Protein AF-A0A395XIR5-F1 (afdb_monomer_lite)

Secondary structure (DSSP, 8-state):
---SSS--SS----HHHHHHHHHHHH-SSEEE-SSTTTT-EEEEETTEEEEEEEEEEETTEEEEEEEEEEEEEE-PPPPTT---EEEEEEEEEE-TTT--EEEEEEEEEE-------

Sequence (117 aa):
MEIITGYTGKPHVTSEQDRDVNIGVVGEGSYVLQTGMQLAAEVSSNNEIKIRDGVLMHQGCTASIKKNTYDSLTIINGSQGMKRIDLIVARYEKNQDNRTEGLDLKVIQEHRRNQTR

Structure (mmCIF, N/CA/C/O backbone):
data_AF-A0A395XIR5-F1
#
_entry.id   AF-A0A395XIR5-F1
#
loop_
_atom_site.group_PDB
_atom_site.id
_atom_site.type_symbol
_atom_site.label_atom_id
_atom_site.label_alt_id
_atom_site.label_comp_id
_atom_site.label_asym_id
_atom_site.label_entity_id
_atom_site.label_seq_id
_atom_site.pdbx_PDB_ins_code
_atom_site.Cartn_x
_atom_site.Cartn_y
_atom_site.Cartn_z
_atom_site.occupancy
_atom_site.B_iso_or_equiv
_atom_site.auth_seq_id
_atom_site.auth_comp_id
_atom_site.auth_asym_id
_atom_site.auth_atom_id
_atom_site.pdbx_PDB_model_num
ATOM 1 N N . MET A 1 1 ? 8.283 -2.210 -29.530 1.00 84.94 1 MET A N 1
ATOM 2 C CA . MET A 1 1 ? 8.715 -2.979 -28.347 1.00 84.94 1 MET A CA 1
ATOM 3 C C . MET A 1 1 ? 9.942 -2.280 -27.800 1.00 84.94 1 MET A C 1
ATOM 5 O O . MET A 1 1 ? 10.864 -2.045 -28.569 1.00 84.94 1 MET A O 1
ATOM 9 N N . GLU A 1 2 ? 9.910 -1.889 -26.531 1.00 90.69 2 GLU A N 1
ATOM 10 C CA . GLU A 1 2 ? 11.007 -1.197 -25.847 1.00 90.69 2 GLU A CA 1
ATOM 11 C C . GLU A 1 2 ? 11.456 -2.046 -24.658 1.00 90.69 2 GLU A C 1
ATOM 1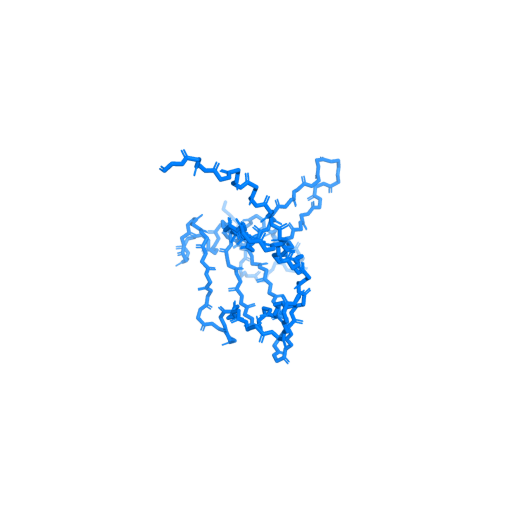3 O O . GLU A 1 2 ? 10.642 -2.751 -24.060 1.00 90.69 2 GLU A O 1
ATOM 18 N N . ILE A 1 3 ? 12.747 -2.008 -24.329 1.00 94.50 3 ILE A N 1
ATOM 19 C CA . ILE A 1 3 ? 13.262 -2.655 -23.123 1.00 94.50 3 ILE A CA 1
ATOM 20 C C . ILE A 1 3 ? 13.035 -1.718 -21.933 1.00 94.50 3 ILE A C 1
ATOM 22 O O . ILE A 1 3 ? 13.417 -0.555 -22.001 1.00 94.50 3 ILE A O 1
ATOM 26 N N . ILE A 1 4 ? 12.397 -2.217 -20.873 1.00 95.06 4 ILE A N 1
ATOM 27 C CA . ILE A 1 4 ? 11.998 -1.414 -19.697 1.00 95.06 4 ILE A CA 1
ATOM 28 C C . ILE A 1 4 ? 12.671 -1.868 -18.395 1.00 95.06 4 ILE A C 1
ATOM 30 O O . ILE A 1 4 ? 12.536 -1.235 -17.361 1.00 95.06 4 ILE A O 1
ATOM 34 N N . THR A 1 5 ? 13.419 -2.969 -18.428 1.00 93.88 5 THR A N 1
ATOM 35 C CA . THR A 1 5 ? 14.216 -3.477 -17.295 1.00 93.88 5 THR A CA 1
ATOM 36 C C . THR A 1 5 ? 15.682 -3.687 -17.685 1.00 93.88 5 THR A C 1
ATOM 38 O O . THR A 1 5 ? 16.420 -4.420 -17.033 1.00 93.88 5 THR A O 1
ATOM 41 N N . GLY A 1 6 ? 16.117 -3.032 -18.767 1.00 93.81 6 GLY A N 1
ATOM 42 C CA . GLY A 1 6 ? 17.491 -3.047 -19.265 1.00 93.81 6 GLY A CA 1
ATOM 43 C C . GLY A 1 6 ? 18.130 -1.662 -19.224 1.00 93.81 6 GLY A C 1
ATOM 44 O O . GLY A 1 6 ? 17.454 -0.646 -19.109 1.00 93.81 6 GLY A O 1
ATOM 45 N N . TYR A 1 7 ? 19.456 -1.597 -19.325 1.00 94.62 7 TYR A N 1
ATOM 46 C CA . TYR A 1 7 ? 20.165 -0.320 -19.359 1.00 94.62 7 TYR A CA 1
ATOM 47 C C . TYR A 1 7 ? 20.044 0.342 -20.739 1.00 94.62 7 TYR A C 1
ATOM 49 O O . TYR A 1 7 ? 20.473 -0.228 -21.739 1.00 94.62 7 TYR A O 1
ATOM 57 N N . THR A 1 8 ? 19.507 1.564 -20.794 1.00 95.69 8 THR A N 1
ATOM 58 C CA . THR A 1 8 ? 19.354 2.343 -22.043 1.00 95.69 8 THR A CA 1
ATOM 59 C C . THR A 1 8 ? 20.175 3.637 -22.056 1.00 95.69 8 THR A C 1
ATOM 61 O O . THR A 1 8 ? 20.011 4.472 -22.944 1.00 95.69 8 THR A O 1
ATOM 64 N N . GLY A 1 9 ? 21.040 3.847 -21.057 1.00 96.56 9 GLY A N 1
ATOM 65 C CA . GLY A 1 9 ? 21.811 5.087 -20.902 1.00 96.56 9 GLY A CA 1
ATOM 66 C C . GLY A 1 9 ? 21.004 6.295 -20.415 1.00 96.56 9 GLY A C 1
ATOM 67 O O . GLY A 1 9 ? 21.582 7.360 -20.210 1.00 96.56 9 GLY A O 1
ATOM 68 N N . LYS A 1 10 ? 19.689 6.150 -20.202 1.00 95.50 10 LYS A N 1
ATOM 69 C CA . LYS A 1 10 ? 18.799 7.214 -19.719 1.00 95.50 10 LYS A CA 1
ATOM 70 C C . LYS A 1 10 ? 17.653 6.666 -18.853 1.00 95.50 10 LYS A C 1
ATOM 72 O O . LYS A 1 10 ? 17.302 5.487 -18.975 1.00 95.50 10 LYS A O 1
ATOM 77 N N . PRO A 1 11 ? 17.026 7.504 -18.007 1.00 95.31 11 PRO A N 1
ATOM 78 C CA . PRO A 1 11 ? 15.737 7.176 -17.408 1.00 95.31 11 PRO A CA 1
ATOM 79 C C . PRO A 1 11 ? 14.705 6.929 -18.514 1.00 95.31 11 PRO A C 1
ATOM 81 O O . PRO A 1 11 ? 14.548 7.751 -19.416 1.00 95.31 11 PRO A O 1
ATOM 84 N N . HIS A 1 12 ? 14.060 5.768 -18.480 1.00 95.06 12 HIS A N 1
ATOM 85 C CA . HIS A 1 12 ? 13.122 5.336 -19.523 1.00 95.06 12 HIS A CA 1
ATOM 86 C C . HIS A 1 12 ? 11.962 4.489 -18.986 1.00 95.06 12 HIS A C 1
ATOM 88 O O . HIS A 1 12 ? 11.027 4.231 -19.732 1.00 95.06 12 HIS A O 1
ATOM 94 N N . VAL A 1 13 ? 12.016 4.071 -17.717 1.00 95.38 13 VAL A N 1
ATOM 95 C CA . VAL A 1 13 ? 10.943 3.312 -17.070 1.00 95.38 13 VAL A CA 1
ATOM 96 C C . VAL A 1 13 ? 9.921 4.293 -16.522 1.00 95.38 13 VAL A C 1
ATOM 98 O O . VAL A 1 13 ? 10.263 5.188 -15.748 1.00 95.38 13 VAL A O 1
ATOM 101 N N . THR A 1 14 ? 8.680 4.137 -16.955 1.00 94.62 14 THR A N 1
ATOM 102 C CA . THR A 1 14 ? 7.536 4.934 -16.506 1.00 94.62 14 THR A CA 1
ATOM 103 C C . THR A 1 14 ? 6.778 4.213 -15.396 1.00 94.62 14 THR A C 1
ATOM 105 O O . THR A 1 14 ? 6.843 2.988 -15.278 1.00 94.62 14 THR A O 1
ATOM 108 N N . SER A 1 15 ? 6.031 4.968 -14.588 1.00 93.06 15 SER A N 1
ATOM 109 C CA . SER A 1 15 ? 5.170 4.387 -13.554 1.00 93.06 15 SER A CA 1
ATOM 110 C C . SER A 1 15 ? 4.108 3.466 -14.157 1.00 93.06 15 SER A C 1
ATOM 112 O O . SER A 1 15 ? 3.767 2.459 -13.549 1.00 93.06 15 SER A O 1
ATOM 114 N N . GLU A 1 16 ? 3.597 3.777 -15.350 1.00 94.00 16 GLU A N 1
ATOM 115 C CA . GLU A 1 16 ? 2.656 2.923 -16.077 1.00 94.00 16 GLU A CA 1
ATOM 116 C C . GLU A 1 16 ? 3.280 1.567 -16.440 1.00 94.00 16 GLU A C 1
ATOM 118 O O . GLU A 1 16 ? 2.680 0.530 -16.174 1.00 94.00 16 GLU A O 1
ATOM 123 N N . GLN A 1 17 ? 4.515 1.558 -16.954 1.00 96.06 17 GLN A N 1
ATOM 124 C CA . GLN A 1 17 ? 5.229 0.317 -17.279 1.00 96.06 17 GLN A CA 1
ATOM 125 C C . GLN A 1 17 ? 5.508 -0.541 -16.037 1.00 96.06 17 GLN A C 1
ATOM 127 O O . GLN A 1 17 ? 5.384 -1.763 -16.102 1.00 96.06 17 GLN A O 1
ATOM 132 N N . ASP A 1 18 ? 5.868 0.076 -14.908 1.00 95.50 18 ASP A N 1
ATOM 133 C CA . ASP A 1 18 ? 6.060 -0.649 -13.646 1.00 95.50 18 ASP A CA 1
ATOM 134 C C . ASP A 1 18 ? 4.742 -1.269 -13.147 1.00 95.50 18 ASP A C 1
ATOM 136 O O . ASP A 1 18 ? 4.705 -2.439 -12.760 1.00 95.50 18 ASP A O 1
ATOM 140 N N . ARG A 1 19 ? 3.627 -0.530 -13.252 1.00 95.62 19 ARG A N 1
ATOM 141 C CA . ARG A 1 19 ? 2.289 -1.046 -12.919 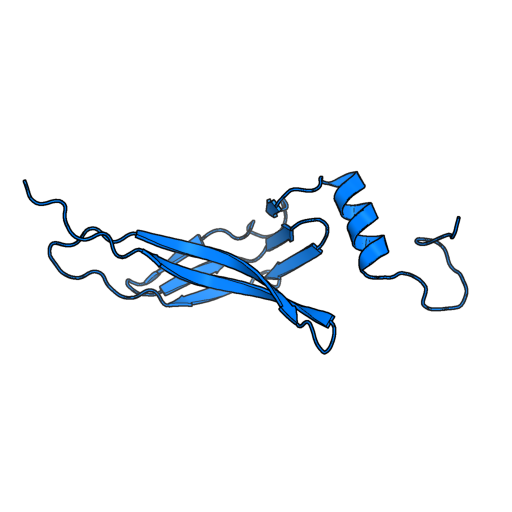1.00 95.62 19 ARG A CA 1
ATOM 142 C C . ARG A 1 19 ? 1.894 -2.229 -13.781 1.00 95.62 19 ARG A C 1
ATOM 144 O O . ARG A 1 19 ? 1.405 -3.208 -13.229 1.00 95.62 19 ARG A O 1
ATOM 151 N N . ASP A 1 20 ? 2.117 -2.163 -15.090 1.00 96.88 20 ASP A N 1
ATOM 152 C CA . ASP A 1 20 ? 1.789 -3.259 -16.007 1.00 96.88 20 ASP A CA 1
ATOM 153 C C . ASP A 1 20 ? 2.548 -4.541 -15.636 1.00 96.88 20 ASP A C 1
ATOM 155 O O . ASP A 1 20 ? 1.968 -5.630 -15.613 1.00 96.88 20 ASP A O 1
ATOM 159 N N . VAL A 1 21 ? 3.829 -4.416 -15.268 1.00 97.06 21 VAL A N 1
ATOM 160 C CA . VAL A 1 21 ? 4.627 -5.543 -14.763 1.00 97.06 21 VAL A CA 1
ATOM 161 C C . VAL A 1 21 ? 4.053 -6.063 -13.444 1.00 97.06 21 VAL A C 1
ATOM 163 O O . VAL A 1 21 ? 3.829 -7.267 -13.310 1.00 97.06 21 VAL A O 1
ATOM 166 N N . ASN A 1 22 ? 3.755 -5.182 -12.487 1.00 96.94 22 ASN A N 1
ATOM 167 C CA . ASN A 1 22 ? 3.180 -5.564 -11.196 1.00 96.94 22 ASN A CA 1
ATOM 168 C C . ASN A 1 22 ? 1.817 -6.260 -11.347 1.00 96.94 22 ASN A C 1
ATOM 170 O O . ASN A 1 22 ? 1.573 -7.266 -10.681 1.00 96.94 22 ASN A O 1
ATOM 174 N N . ILE A 1 23 ? 0.952 -5.779 -12.245 1.00 97.56 23 ILE A N 1
ATOM 175 C CA . ILE A 1 23 ? -0.337 -6.404 -12.580 1.00 97.56 23 ILE A CA 1
ATOM 176 C C . ILE A 1 23 ? -0.110 -7.784 -13.196 1.00 97.56 23 ILE A C 1
ATOM 178 O O . ILE A 1 23 ? -0.764 -8.742 -12.792 1.00 97.56 23 ILE A O 1
ATOM 182 N N . GLY A 1 24 ? 0.835 -7.910 -14.130 1.00 97.50 24 GLY A N 1
ATOM 183 C CA . GLY A 1 24 ? 1.163 -9.191 -14.756 1.00 97.50 24 GLY A CA 1
ATOM 184 C C . GLY A 1 24 ? 1.70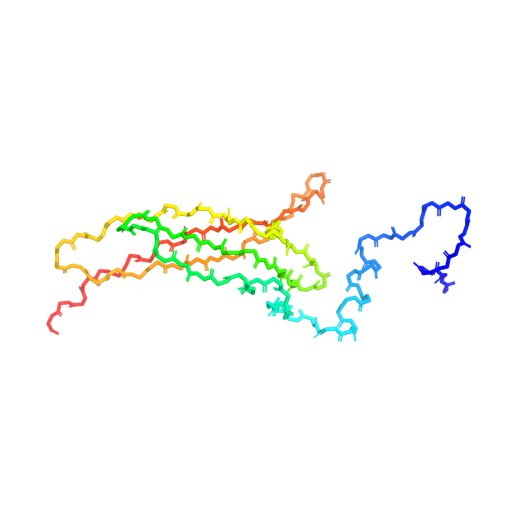6 -10.237 -13.776 1.00 97.50 24 GLY A C 1
ATOM 185 O O . GLY A 1 24 ? 1.519 -11.432 -13.996 1.00 97.50 24 GLY A O 1
ATOM 186 N N . VAL A 1 25 ? 2.357 -9.804 -12.691 1.00 96.62 25 VAL A N 1
ATOM 187 C CA . VAL A 1 25 ? 2.953 -10.687 -11.674 1.00 96.62 25 VAL A CA 1
ATOM 188 C C . VAL A 1 25 ? 1.987 -11.002 -10.527 1.00 96.62 25 VAL A C 1
ATOM 190 O O . VAL A 1 25 ? 1.904 -12.151 -10.099 1.00 96.62 25 VAL A O 1
ATOM 193 N N . VAL A 1 26 ? 1.284 -9.996 -9.999 1.00 96.06 26 VAL A N 1
ATOM 194 C CA . VAL A 1 26 ? 0.469 -10.099 -8.770 1.00 96.06 26 VAL A CA 1
ATOM 195 C C . VAL A 1 26 ? -1.032 -10.176 -9.068 1.00 96.06 26 VAL A C 1
ATOM 197 O O . VAL A 1 26 ? -1.776 -10.804 -8.316 1.00 96.06 26 VAL A O 1
ATOM 200 N N . GLY A 1 27 ? -1.480 -9.567 -10.165 1.00 95.88 27 GLY A N 1
ATOM 201 C CA . GLY A 1 27 ? -2.884 -9.417 -10.544 1.00 95.88 27 GLY A CA 1
ATOM 202 C C . GLY A 1 27 ? -3.361 -7.961 -10.528 1.00 95.88 27 GLY A C 1
ATOM 203 O O . GLY A 1 27 ? -2.742 -7.077 -9.936 1.00 95.88 27 GLY A O 1
ATOM 204 N N . GLU A 1 28 ? -4.504 -7.711 -11.167 1.00 95.50 28 GLU A N 1
ATOM 205 C CA . GLU A 1 28 ? -5.103 -6.372 -11.311 1.00 95.50 28 GLU A CA 1
ATOM 206 C C . GLU A 1 28 ? -5.891 -5.892 -10.079 1.00 95.50 28 GLU A C 1
ATOM 208 O O . GLU A 1 28 ? -6.349 -4.754 -10.032 1.00 95.50 28 GLU A O 1
ATOM 213 N N . GLY A 1 29 ? -6.075 -6.754 -9.077 1.00 96.44 29 GLY A N 1
ATOM 214 C CA . GLY A 1 29 ? -6.833 -6.445 -7.869 1.00 96.44 29 GLY A CA 1
ATOM 215 C C . GLY A 1 29 ? -6.111 -5.534 -6.869 1.00 96.44 29 GLY A C 1
ATOM 216 O O . GLY A 1 29 ? -5.122 -4.856 -7.157 1.00 96.44 29 GLY A O 1
ATOM 217 N N . SER A 1 30 ? -6.643 -5.522 -5.645 1.00 96.56 30 SER A N 1
ATOM 218 C CA . SER A 1 30 ? -6.006 -4.891 -4.485 1.00 96.56 30 SER A CA 1
ATOM 219 C C . SER A 1 30 ? -5.549 -5.960 -3.504 1.00 96.56 30 SER A C 1
ATOM 221 O O . SER A 1 30 ? -6.355 -6.795 -3.096 1.00 96.56 30 SER A O 1
ATOM 223 N N . TYR A 1 31 ? -4.282 -5.921 -3.108 1.00 97.06 31 TYR A N 1
ATOM 224 C CA . TYR A 1 31 ? -3.652 -6.952 -2.294 1.00 97.06 31 TYR A CA 1
ATOM 225 C C . TYR A 1 31 ? -2.788 -6.327 -1.211 1.00 97.06 31 TYR A C 1
ATOM 227 O O . TYR A 1 31 ? -1.994 -5.426 -1.474 1.00 97.06 31 TYR A O 1
ATOM 235 N N . VAL A 1 32 ? -2.878 -6.862 0.001 1.00 97.50 32 VAL A N 1
ATOM 236 C CA . VAL A 1 32 ? -1.823 -6.675 0.996 1.00 97.50 32 VAL A CA 1
ATOM 237 C C . VAL A 1 32 ? -0.738 -7.700 0.691 1.00 97.50 32 VAL A C 1
ATOM 239 O O . VAL A 1 32 ? -0.997 -8.903 0.699 1.00 97.50 32 VAL A O 1
ATOM 242 N N . LEU A 1 33 ? 0.469 -7.235 0.382 1.00 97.31 33 LEU A N 1
ATOM 243 C CA . LEU A 1 33 ? 1.587 -8.127 0.096 1.00 97.31 33 LEU A CA 1
ATOM 244 C C . LEU A 1 33 ? 2.109 -8.747 1.394 1.00 97.31 33 LEU A C 1
ATOM 246 O O . LEU A 1 33 ? 2.083 -8.118 2.452 1.00 97.31 33 LEU A O 1
ATOM 250 N N . GLN A 1 34 ? 2.649 -9.964 1.304 1.00 96.50 34 GLN A N 1
ATOM 251 C CA . GLN A 1 34 ? 3.164 -10.736 2.443 1.00 96.50 34 GLN A CA 1
ATOM 252 C C . GLN A 1 34 ? 4.528 -10.213 2.933 1.00 96.50 34 GLN A C 1
ATOM 254 O O . GLN A 1 34 ? 5.532 -10.921 2.943 1.00 96.50 34 GLN A O 1
ATOM 259 N N . THR A 1 35 ? 4.573 -8.937 3.312 1.00 95.38 35 THR A N 1
ATOM 260 C CA . THR A 1 35 ? 5.768 -8.210 3.755 1.00 95.38 35 THR A CA 1
ATOM 261 C C . THR A 1 35 ? 5.450 -7.334 4.966 1.00 95.38 35 THR A C 1
ATOM 263 O O . THR A 1 35 ? 4.301 -6.935 5.176 1.00 95.38 35 THR A O 1
ATOM 266 N N . GLY A 1 36 ? 6.475 -7.029 5.770 1.00 96.56 36 GLY A N 1
ATOM 267 C CA . GLY A 1 36 ? 6.303 -6.275 7.013 1.00 96.56 36 GLY A CA 1
ATOM 268 C C . GLY A 1 36 ? 5.318 -6.963 7.960 1.00 96.56 36 GLY A C 1
ATOM 269 O O . GLY A 1 36 ? 5.263 -8.191 8.036 1.00 96.56 36 GLY A O 1
ATOM 270 N N . MET A 1 37 ? 4.508 -6.161 8.639 1.00 98.06 37 MET A N 1
ATOM 271 C CA . MET A 1 37 ? 3.399 -6.600 9.488 1.00 98.06 37 MET A CA 1
ATOM 272 C C . MET A 1 37 ? 2.067 -6.658 8.721 1.00 98.06 37 MET A C 1
ATOM 274 O O . MET A 1 37 ? 1.007 -6.699 9.342 1.00 98.06 37 MET A O 1
ATOM 278 N N . GLN A 1 38 ? 2.107 -6.655 7.381 1.00 97.94 38 GLN A N 1
ATOM 279 C CA . GLN A 1 38 ? 0.944 -6.811 6.498 1.00 97.94 38 GLN A CA 1
ATOM 280 C C . GLN A 1 38 ? -0.197 -5.832 6.813 1.00 97.94 38 GLN A C 1
ATOM 282 O O . GLN A 1 38 ? -1.367 -6.207 6.791 1.00 97.94 38 GLN A O 1
ATOM 287 N N . LEU A 1 39 ? 0.144 -4.577 7.133 1.00 97.75 39 LEU A N 1
ATOM 288 C CA . LEU A 1 39 ? -0.840 -3.534 7.450 1.00 97.75 39 LEU A CA 1
ATOM 289 C C . LEU A 1 39 ? -1.817 -3.951 8.566 1.00 97.75 39 LEU A C 1
ATOM 291 O O . LEU A 1 39 ? -2.983 -3.556 8.564 1.00 97.75 39 LEU A O 1
ATOM 295 N N . ALA A 1 40 ? -1.354 -4.767 9.520 1.00 97.75 40 ALA A N 1
ATOM 296 C CA . ALA A 1 40 ? -2.173 -5.209 10.639 1.00 97.75 40 ALA A CA 1
ATOM 297 C C . ALA A 1 40 ? -2.713 -4.008 11.428 1.00 97.75 40 ALA A C 1
ATOM 299 O O . ALA A 1 40 ? -1.967 -3.082 11.762 1.00 97.75 40 ALA A O 1
ATOM 300 N N . ALA A 1 41 ? -4.008 -4.047 11.738 1.00 96.69 41 ALA A N 1
ATOM 301 C CA . ALA A 1 41 ? -4.659 -3.051 12.572 1.00 96.69 41 ALA A CA 1
ATOM 302 C C . ALA A 1 41 ? -4.506 -3.410 14.056 1.00 96.69 41 ALA A C 1
ATOM 304 O O . ALA A 1 41 ? -4.805 -4.529 14.475 1.00 96.69 41 ALA A O 1
ATOM 305 N N . GLU A 1 42 ? -4.073 -2.442 14.854 1.00 96.38 42 GLU A N 1
ATOM 306 C CA . GLU A 1 42 ? -3.871 -2.551 16.296 1.00 96.38 42 GLU A CA 1
ATOM 307 C C . GLU A 1 42 ? -4.688 -1.459 16.997 1.00 96.38 42 GLU A C 1
ATOM 309 O O . GLU A 1 42 ? -4.565 -0.274 16.680 1.00 96.38 42 GLU A O 1
ATOM 314 N N . VAL A 1 43 ? -5.528 -1.839 17.962 1.00 94.12 43 VAL A N 1
ATOM 315 C CA . VAL A 1 43 ? -6.250 -0.867 18.795 1.00 94.12 43 VAL A CA 1
ATOM 316 C C . VAL A 1 43 ? -5.271 -0.295 19.814 1.00 94.12 43 VAL A C 1
ATOM 318 O O . VAL A 1 43 ? -4.811 -1.007 20.702 1.00 94.12 43 VAL A O 1
ATOM 321 N N . SER A 1 44 ? -4.954 0.991 19.679 1.00 93.12 44 SER A N 1
ATOM 322 C CA . SER A 1 44 ? -4.016 1.693 20.562 1.00 93.12 44 SER A CA 1
ATOM 323 C C . SER A 1 44 ? -4.737 2.295 21.769 1.00 93.12 44 SER A C 1
ATOM 325 O O . SER A 1 44 ? -4.234 2.263 22.891 1.00 93.12 44 SER A O 1
ATOM 327 N N . SER A 1 45 ? -5.944 2.819 21.553 1.00 91.88 45 SER A N 1
ATOM 328 C CA . SER A 1 45 ? -6.808 3.379 22.593 1.00 91.88 45 SER A CA 1
ATOM 329 C C . SER A 1 45 ? -8.279 3.323 22.159 1.00 91.88 45 SER A C 1
ATOM 331 O O . SER A 1 45 ? -8.609 2.823 21.085 1.00 91.88 45 SER A O 1
ATOM 333 N N . ASN A 1 46 ? -9.180 3.886 22.970 1.00 87.06 46 ASN A N 1
ATOM 334 C CA . ASN A 1 46 ? -10.604 3.983 22.630 1.00 87.06 46 ASN A CA 1
ATOM 335 C C . ASN A 1 46 ? -10.885 4.808 21.361 1.00 87.06 46 ASN A C 1
ATOM 337 O O . ASN A 1 46 ? -11.921 4.611 20.730 1.00 87.06 46 ASN A O 1
ATOM 341 N N . ASN A 1 47 ? -9.993 5.734 21.003 1.00 90.19 47 ASN A N 1
ATOM 342 C CA . ASN A 1 47 ? -10.168 6.663 19.888 1.00 90.19 47 ASN A CA 1
ATOM 343 C C . ASN A 1 47 ? -9.024 6.608 18.864 1.00 90.19 47 ASN A C 1
ATOM 345 O O . ASN A 1 47 ? -8.950 7.475 17.996 1.00 90.19 47 ASN A O 1
ATOM 349 N N . GLU A 1 48 ? -8.138 5.615 18.954 1.00 93.75 48 GLU A N 1
ATOM 350 C CA . GLU A 1 48 ? -6.953 5.504 18.104 1.00 93.75 48 GLU A CA 1
ATOM 351 C C . GLU A 1 48 ? -6.731 4.060 17.637 1.00 93.75 48 GLU A C 1
ATOM 353 O O . GLU A 1 48 ? -6.624 3.128 18.442 1.00 93.75 48 GLU A O 1
ATOM 358 N N . ILE A 1 49 ? -6.592 3.895 16.322 1.00 96.25 49 ILE A N 1
ATOM 359 C CA . ILE A 1 49 ? -6.168 2.651 15.676 1.00 96.25 49 ILE A CA 1
ATOM 360 C C . ILE A 1 49 ? -4.835 2.905 14.975 1.00 96.25 49 ILE A C 1
ATOM 362 O O . ILE A 1 49 ? -4.681 3.888 14.253 1.00 96.25 49 ILE A O 1
ATOM 366 N N . LYS A 1 50 ? -3.876 1.999 15.160 1.00 97.69 50 LYS A N 1
ATOM 367 C CA . LYS A 1 50 ? -2.590 1.999 14.458 1.00 97.69 50 LYS A CA 1
ATOM 368 C C . LYS A 1 50 ? -2.614 0.968 13.340 1.00 97.69 50 LYS A C 1
ATOM 370 O O . LYS A 1 50 ? -2.983 -0.179 13.578 1.00 97.69 50 LYS A O 1
ATOM 375 N N . ILE A 1 51 ? -2.178 1.353 12.147 1.00 98.12 51 ILE A N 1
ATOM 376 C CA . ILE A 1 51 ? -1.929 0.429 11.037 1.00 98.12 51 ILE A CA 1
ATOM 377 C C . ILE A 1 51 ? -0.421 0.216 10.938 1.00 98.12 51 ILE A C 1
ATOM 379 O O . ILE A 1 51 ? 0.336 1.169 10.751 1.00 98.12 51 ILE A O 1
ATOM 383 N N . ARG A 1 52 ? 0.026 -1.025 11.145 1.00 98.19 52 ARG A N 1
ATOM 384 C CA . ARG A 1 52 ? 1.451 -1.391 11.175 1.00 98.19 52 ARG A CA 1
ATOM 385 C C . ARG A 1 52 ? 2.074 -1.386 9.780 1.00 98.19 52 ARG A C 1
ATOM 387 O O . ARG A 1 52 ? 1.377 -1.313 8.774 1.00 98.19 52 ARG A O 1
ATOM 394 N N . ASP A 1 53 ? 3.398 -1.485 9.721 1.00 98.38 53 ASP A N 1
ATOM 395 C CA . ASP A 1 53 ? 4.141 -1.512 8.467 1.00 98.38 53 ASP A CA 1
ATOM 396 C C . ASP A 1 53 ? 3.713 -2.641 7.518 1.00 98.38 53 ASP A C 1
ATOM 398 O O . ASP A 1 53 ? 3.274 -3.715 7.930 1.00 98.38 53 ASP A O 1
ATOM 402 N N . GLY A 1 54 ? 3.839 -2.395 6.220 1.00 98.06 54 GLY A N 1
ATOM 403 C CA . GLY A 1 54 ? 3.404 -3.319 5.179 1.00 98.06 54 GLY A CA 1
ATOM 404 C C . GLY A 1 54 ? 3.287 -2.624 3.831 1.00 98.06 54 GLY A C 1
ATOM 405 O O . GLY A 1 54 ? 3.430 -1.402 3.736 1.00 98.06 54 GLY A O 1
ATOM 406 N N . VAL A 1 55 ? 3.033 -3.415 2.790 1.00 97.88 55 VAL A N 1
ATOM 407 C CA . VAL A 1 55 ? 2.896 -2.932 1.412 1.00 97.88 55 VAL A CA 1
ATOM 408 C C . VAL A 1 55 ? 1.518 -3.307 0.876 1.00 97.88 55 VAL A C 1
ATOM 410 O O . VAL A 1 55 ? 1.123 -4.472 0.914 1.00 97.88 55 VAL A O 1
ATOM 413 N N . LEU A 1 56 ? 0.805 -2.310 0.364 1.00 97.44 56 LEU A N 1
ATOM 414 C CA . LEU A 1 56 ? -0.425 -2.460 -0.401 1.00 97.44 56 LEU A CA 1
ATOM 415 C C . LEU A 1 56 ? -0.087 -2.387 -1.890 1.00 97.44 56 LEU A C 1
ATOM 417 O O . LEU A 1 56 ? 0.597 -1.462 -2.315 1.00 97.44 56 LEU A O 1
ATOM 421 N N . MET A 1 57 ? -0.609 -3.322 -2.674 1.00 97.38 57 MET A N 1
ATOM 422 C CA . MET A 1 57 ? -0.653 -3.275 -4.132 1.00 97.38 57 MET A CA 1
ATOM 423 C C . MET A 1 57 ? -2.089 -2.967 -4.554 1.00 97.38 57 MET A C 1
ATOM 425 O O . MET A 1 57 ? -2.989 -3.732 -4.226 1.00 97.38 57 MET A O 1
ATOM 429 N N . HIS A 1 58 ? -2.324 -1.873 -5.269 1.00 96.38 58 HIS A N 1
ATOM 430 C CA . HIS A 1 58 ? -3.633 -1.487 -5.794 1.00 96.38 58 HIS A CA 1
ATOM 431 C C . HIS A 1 58 ? -3.515 -1.250 -7.299 1.00 96.38 58 HIS A C 1
ATOM 433 O O . HIS A 1 58 ? -2.940 -0.244 -7.709 1.00 96.38 58 HIS A O 1
ATOM 439 N N . GLN A 1 59 ? -4.018 -2.184 -8.116 1.00 95.00 59 GLN A N 1
ATOM 440 C CA . GLN A 1 59 ? -3.970 -2.087 -9.585 1.00 95.00 59 GLN A CA 1
ATOM 441 C C . GLN A 1 59 ? -2.548 -1.801 -10.110 1.00 95.00 59 GLN A C 1
ATOM 443 O O . GLN A 1 59 ? -2.306 -0.845 -10.847 1.00 95.00 59 GLN A O 1
ATOM 448 N N . GLY A 1 60 ? -1.569 -2.578 -9.638 1.00 95.31 60 GLY A N 1
ATOM 449 C CA . GLY A 1 60 ? -0.151 -2.408 -9.980 1.00 95.31 60 GLY A CA 1
ATOM 450 C C . GLY A 1 60 ? 0.576 -1.274 -9.250 1.00 95.31 60 GLY A C 1
ATOM 451 O O . GLY A 1 60 ? 1.803 -1.211 -9.309 1.00 95.31 60 GLY A O 1
ATOM 452 N N . CYS A 1 61 ? -0.138 -0.378 -8.560 1.00 95.50 61 CYS A N 1
ATOM 453 C CA . CYS A 1 61 ? 0.457 0.709 -7.785 1.00 95.50 61 CYS A CA 1
ATOM 454 C C . CYS A 1 61 ? 0.755 0.264 -6.353 1.00 95.50 61 CYS A C 1
ATOM 456 O O . CYS A 1 61 ? -0.153 -0.142 -5.626 1.00 95.50 61 CYS A O 1
ATOM 458 N N . THR A 1 62 ? 2.000 0.412 -5.906 1.00 95.88 62 THR A N 1
ATOM 459 C CA . THR A 1 62 ? 2.373 0.101 -4.523 1.00 95.88 62 THR A CA 1
ATOM 460 C C . THR A 1 62 ? 2.335 1.327 -3.618 1.00 95.88 62 THR A C 1
ATOM 462 O O . THR A 1 62 ? 2.881 2.372 -3.965 1.00 95.88 62 THR A O 1
ATOM 465 N N . ALA A 1 63 ? 1.780 1.169 -2.420 1.00 96.50 63 ALA A N 1
ATOM 466 C CA . ALA A 1 63 ? 1.925 2.101 -1.305 1.00 96.50 63 ALA A CA 1
ATOM 467 C C . ALA A 1 63 ? 2.438 1.344 -0.073 1.00 96.50 63 ALA A C 1
ATOM 469 O O . ALA A 1 63 ? 2.173 0.151 0.079 1.00 96.50 63 ALA A O 1
ATOM 470 N N . SER A 1 64 ? 3.179 2.007 0.813 1.00 97.12 64 SER A N 1
ATOM 471 C CA . SER A 1 64 ? 3.791 1.332 1.959 1.00 97.12 64 SER A CA 1
ATOM 472 C C . SER A 1 64 ? 3.838 2.203 3.197 1.00 97.12 64 SER A C 1
ATOM 474 O O . SER A 1 64 ? 4.228 3.367 3.113 1.00 97.12 64 SER A O 1
ATOM 476 N N . ILE A 1 65 ? 3.589 1.593 4.352 1.00 97.94 65 ILE A N 1
ATOM 477 C CA . ILE A 1 65 ? 3.996 2.151 5.641 1.00 97.94 65 ILE A CA 1
ATOM 478 C C . ILE A 1 65 ? 5.431 1.696 5.897 1.00 97.94 65 ILE A C 1
ATOM 480 O O . ILE A 1 65 ? 5.758 0.515 5.735 1.00 97.94 65 ILE A O 1
ATOM 484 N N . LYS A 1 66 ? 6.302 2.642 6.264 1.00 97.19 66 LYS A N 1
ATOM 485 C CA . LYS A 1 66 ? 7.734 2.389 6.462 1.00 97.19 66 LYS A CA 1
ATOM 486 C C . LYS A 1 66 ? 7.955 1.250 7.464 1.00 97.19 66 LYS A C 1
ATOM 488 O O . LYS A 1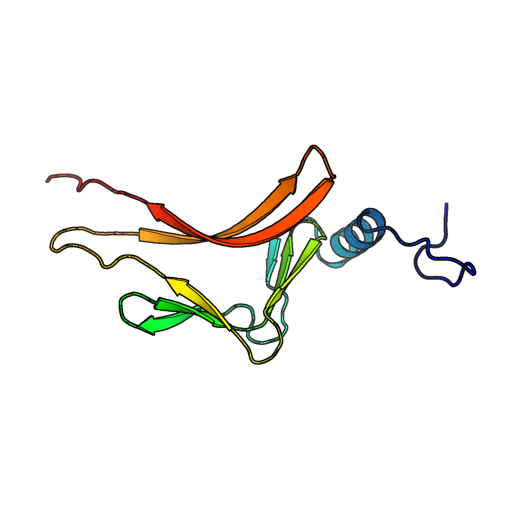 66 ? 7.274 1.136 8.476 1.00 97.19 66 LYS A O 1
ATOM 493 N N . LYS A 1 67 ? 8.957 0.411 7.193 1.00 96.62 67 LYS A N 1
ATOM 494 C CA . LYS A 1 67 ? 9.296 -0.740 8.038 1.00 96.62 67 LYS A CA 1
ATOM 495 C C . LYS A 1 67 ? 9.477 -0.340 9.507 1.00 96.62 67 LYS A C 1
ATOM 497 O O . LYS A 1 67 ? 10.178 0.631 9.798 1.00 96.62 67 LYS A O 1
ATOM 502 N N . ASN A 1 68 ? 8.911 -1.139 10.413 1.00 95.94 68 ASN A N 1
ATOM 503 C CA . ASN A 1 68 ? 8.915 -0.926 11.865 1.00 95.94 68 ASN A CA 1
ATOM 504 C C . ASN A 1 68 ? 8.234 0.375 12.339 1.00 95.94 68 ASN A C 1
ATOM 506 O O . ASN A 1 68 ? 8.454 0.789 13.479 1.00 95.94 68 ASN A O 1
ATOM 510 N N . THR A 1 69 ? 7.422 1.027 11.505 1.00 98.06 69 THR A N 1
ATOM 511 C CA . THR A 1 69 ? 6.597 2.174 11.910 1.00 98.06 69 THR A CA 1
ATOM 512 C C . THR A 1 69 ? 5.112 1.830 11.826 1.00 98.06 69 THR A C 1
ATOM 514 O O . THR A 1 69 ? 4.730 0.677 11.617 1.00 98.06 69 THR A O 1
ATOM 517 N N . TYR A 1 70 ? 4.266 2.827 12.057 1.00 97.81 70 TYR A N 1
ATOM 518 C CA . TYR A 1 70 ? 2.823 2.722 11.927 1.00 97.81 70 TYR A CA 1
ATOM 519 C C . TYR A 1 70 ? 2.249 4.073 11.514 1.00 97.81 70 TYR A C 1
ATOM 521 O O . TYR A 1 70 ? 2.829 5.111 11.844 1.00 97.81 70 TYR A O 1
ATOM 529 N N . ASP A 1 71 ? 1.087 4.035 10.876 1.00 97.50 71 ASP A N 1
ATOM 530 C CA . ASP A 1 71 ? 0.228 5.203 10.712 1.00 97.50 71 ASP A CA 1
ATOM 531 C C . ASP A 1 71 ? -0.857 5.166 11.787 1.00 97.50 71 ASP A C 1
ATOM 533 O O . ASP A 1 71 ? -1.415 4.107 12.086 1.00 97.50 71 ASP A O 1
ATOM 537 N N . SER A 1 72 ? -1.137 6.317 12.396 1.00 97.00 72 SER A N 1
ATOM 538 C CA . SER A 1 72 ? -2.181 6.447 13.411 1.00 97.00 72 SER A CA 1
ATOM 539 C C . SER A 1 72 ? -3.435 7.083 12.820 1.00 97.00 72 SER A C 1
ATOM 541 O O . SER A 1 72 ? -3.366 8.090 12.113 1.00 97.00 72 SER A O 1
ATOM 543 N N . LEU A 1 73 ? -4.583 6.486 13.124 1.00 96.25 73 LEU A N 1
ATOM 544 C CA . LEU A 1 73 ? -5.895 6.919 12.679 1.00 96.25 73 LEU A CA 1
ATOM 545 C C . LEU A 1 73 ? -6.782 7.195 13.889 1.00 96.25 73 LEU A C 1
ATOM 547 O O . LEU A 1 73 ? -7.026 6.320 14.723 1.00 96.25 73 LEU A O 1
ATOM 551 N N . THR A 1 74 ? -7.317 8.410 13.942 1.00 93.50 74 THR A N 1
ATOM 552 C CA . THR A 1 74 ? -8.287 8.801 14.962 1.00 93.50 74 THR A CA 1
ATOM 553 C C . THR A 1 74 ? -9.682 8.340 14.562 1.00 93.50 74 THR A C 1
ATOM 555 O O . THR A 1 74 ? -10.174 8.671 13.481 1.00 93.50 74 THR A O 1
ATOM 558 N N . ILE A 1 75 ? -10.354 7.637 15.468 1.00 90.12 75 ILE A N 1
ATOM 559 C CA . ILE A 1 75 ? -11.773 7.292 15.362 1.00 90.12 75 ILE A CA 1
ATOM 560 C C . ILE A 1 75 ? -12.561 8.053 16.427 1.00 90.12 75 ILE A C 1
ATOM 562 O O . ILE A 1 75 ? -12.050 8.383 17.497 1.00 90.12 75 ILE A O 1
ATOM 566 N N . ILE A 1 76 ? -13.820 8.372 16.140 1.00 85.81 76 ILE A N 1
ATOM 567 C CA . ILE A 1 76 ? -14.665 9.068 17.115 1.00 85.81 76 ILE A CA 1
ATOM 568 C C . ILE A 1 76 ? -15.299 8.022 18.040 1.00 85.81 76 ILE A C 1
ATOM 570 O O . ILE A 1 76 ? -15.807 6.997 17.584 1.00 85.81 76 ILE A O 1
ATOM 574 N N . ASN A 1 77 ? -15.323 8.311 19.340 1.00 80.38 77 ASN A N 1
ATOM 575 C CA . ASN A 1 77 ? -15.949 7.439 20.332 1.00 80.38 77 ASN A CA 1
ATOM 576 C C . ASN A 1 77 ? -17.436 7.196 20.018 1.00 80.38 77 ASN A C 1
ATOM 578 O O . ASN A 1 77 ? -18.157 8.093 19.572 1.00 80.38 77 ASN A O 1
ATOM 582 N N . GLY A 1 78 ? -17.911 5.977 20.275 1.00 72.88 78 GLY A N 1
ATOM 583 C CA . GLY A 1 78 ? -19.334 5.654 20.191 1.00 72.88 78 GLY A CA 1
ATOM 584 C C . GLY A 1 78 ? -20.148 6.377 21.269 1.00 72.88 78 GLY A C 1
ATOM 585 O O . GLY A 1 78 ? -19.679 6.574 22.389 1.00 72.88 78 GLY A O 1
ATOM 586 N N . SER A 1 79 ? -21.383 6.756 20.942 1.00 78.56 79 SER A N 1
ATOM 587 C CA . SER A 1 79 ? -22.356 7.243 21.928 1.00 78.56 79 SER A CA 1
ATOM 588 C C . SER A 1 79 ? -23.156 6.082 22.520 1.00 78.56 79 SER A C 1
ATOM 590 O O . SER A 1 79 ? -23.390 5.068 21.857 1.00 78.56 79 SER A O 1
ATOM 592 N N . GLN A 1 80 ? -23.601 6.230 23.769 1.00 77.88 80 GLN A N 1
ATOM 593 C CA . GLN A 1 80 ? -24.382 5.201 24.453 1.00 77.88 80 GLN A CA 1
ATOM 594 C C . GLN A 1 80 ? -25.675 4.891 23.677 1.00 77.88 80 GLN A C 1
ATOM 596 O O . GLN A 1 80 ? -26.391 5.796 23.257 1.00 77.88 80 GLN A O 1
ATOM 601 N N . GLY A 1 81 ? -25.964 3.602 23.477 1.00 80.75 81 GLY A N 1
ATOM 602 C CA . GLY A 1 81 ? -27.169 3.145 22.772 1.00 80.75 81 GLY A CA 1
ATOM 603 C C . GLY A 1 81 ? -27.081 3.123 21.238 1.00 80.75 81 GLY A C 1
ATOM 604 O O . GLY A 1 81 ? -28.094 2.860 20.591 1.00 80.75 81 GLY A O 1
ATOM 605 N N . MET A 1 82 ? -25.901 3.360 20.648 1.00 77.81 82 MET A N 1
ATOM 606 C CA . MET A 1 82 ? -25.680 3.308 19.196 1.00 77.81 82 MET A CA 1
ATOM 607 C C . MET A 1 82 ? -24.700 2.194 18.810 1.00 77.81 82 MET A C 1
ATOM 609 O O . MET A 1 82 ? -23.630 2.062 19.402 1.00 77.81 82 MET A O 1
ATOM 613 N N . LYS A 1 83 ? -25.034 1.419 17.770 1.00 78.44 83 LYS A N 1
ATOM 614 C CA . LYS A 1 83 ? -24.086 0.511 17.104 1.00 78.44 83 LYS A CA 1
ATOM 615 C C . LYS A 1 83 ? -23.441 1.244 15.932 1.00 78.44 83 LYS A C 1
ATOM 617 O O . LYS A 1 83 ? -24.094 1.484 14.919 1.00 78.44 83 LYS A O 1
ATOM 622 N N . ARG A 1 84 ? -22.170 1.601 16.089 1.00 80.31 84 ARG A N 1
ATOM 623 C CA . ARG A 1 84 ? -21.364 2.293 15.080 1.00 80.31 84 ARG A CA 1
ATOM 624 C C . ARG A 1 84 ? -20.435 1.312 14.374 1.00 80.31 84 ARG A C 1
ATOM 626 O O . ARG A 1 84 ? -19.882 0.427 15.020 1.00 80.31 84 ARG A O 1
ATOM 633 N N . ILE A 1 85 ? -20.262 1.499 13.071 1.00 85.88 85 ILE A N 1
ATOM 634 C CA . ILE A 1 85 ? -19.274 0.785 12.264 1.00 85.88 85 ILE A CA 1
ATOM 635 C C . ILE A 1 85 ? -18.505 1.852 11.489 1.00 85.88 85 ILE A C 1
ATOM 637 O O . ILE A 1 85 ? -19.104 2.601 10.727 1.00 85.88 85 ILE A O 1
ATOM 641 N N . ASP A 1 86 ? -17.197 1.928 11.700 1.00 87.62 86 ASP A N 1
ATOM 642 C CA . ASP A 1 86 ? -16.309 2.741 10.872 1.00 87.62 86 ASP A CA 1
ATOM 643 C C . ASP A 1 86 ? -15.512 1.815 9.954 1.00 87.62 86 ASP A C 1
ATOM 645 O O . ASP A 1 86 ? -15.214 0.672 10.311 1.00 87.62 86 ASP A O 1
ATOM 649 N N . LEU A 1 87 ? -15.163 2.311 8.773 1.00 92.38 87 LEU A N 1
ATOM 650 C CA . LEU A 1 87 ? -14.346 1.606 7.796 1.00 92.38 87 LEU A CA 1
ATOM 651 C C . LEU A 1 87 ? -13.010 2.327 7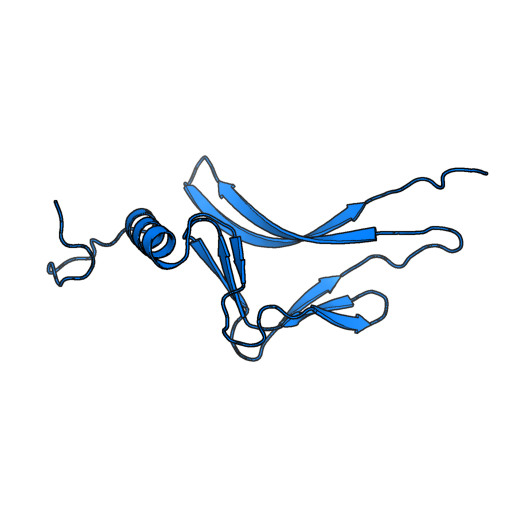.656 1.00 92.38 87 LEU A C 1
ATOM 653 O O . LEU A 1 87 ? -12.972 3.520 7.364 1.00 92.38 87 LEU A O 1
ATOM 657 N N . ILE A 1 88 ? -11.910 1.599 7.831 1.00 94.25 88 ILE A N 1
ATOM 658 C CA . ILE A 1 88 ? -10.582 2.082 7.453 1.00 94.25 88 ILE A CA 1
ATOM 659 C C . ILE A 1 88 ? -10.335 1.634 6.020 1.00 94.25 88 ILE A C 1
ATOM 661 O O . ILE A 1 88 ? -10.384 0.441 5.723 1.00 94.25 88 ILE A O 1
ATOM 665 N N . VAL A 1 89 ? -10.090 2.592 5.133 1.00 95.38 89 VAL A N 1
ATOM 666 C CA . VAL A 1 89 ? -9.875 2.341 3.708 1.00 95.38 89 VAL A CA 1
ATOM 667 C C . VAL A 1 89 ? -8.554 2.937 3.252 1.00 95.38 89 VAL A C 1
ATOM 669 O O . VAL A 1 89 ? -8.149 4.002 3.715 1.00 95.38 89 VAL A O 1
ATOM 672 N N . ALA A 1 90 ? -7.912 2.271 2.299 1.00 95.75 90 ALA A N 1
ATOM 673 C CA . ALA A 1 90 ? -6.880 2.875 1.472 1.00 95.75 90 ALA A CA 1
ATOM 674 C C . ALA A 1 90 ? -7.562 3.629 0.327 1.00 95.75 90 ALA A C 1
ATOM 676 O O . ALA A 1 90 ? -8.233 3.023 -0.511 1.00 95.75 90 ALA A O 1
ATOM 677 N N . ARG A 1 91 ? -7.429 4.953 0.307 1.00 95.56 91 ARG A N 1
ATOM 678 C CA . ARG A 1 91 ? -8.051 5.820 -0.689 1.00 95.56 91 ARG A CA 1
ATOM 679 C C . ARG A 1 91 ? -7.004 6.290 -1.682 1.00 95.56 91 ARG A C 1
ATOM 681 O O . ARG A 1 91 ? -6.135 7.082 -1.335 1.00 95.56 91 ARG A O 1
ATOM 688 N N . TYR A 1 92 ? -7.127 5.798 -2.906 1.00 95.19 92 TYR A N 1
ATOM 689 C CA . TYR A 1 92 ? -6.361 6.272 -4.047 1.00 95.19 92 TYR A CA 1
ATOM 690 C C . TYR A 1 92 ? -6.990 7.548 -4.621 1.00 95.19 92 TYR A C 1
ATOM 692 O O . TYR A 1 92 ? -8.208 7.619 -4.801 1.00 95.19 92 TYR A O 1
ATOM 700 N N . GLU A 1 93 ? -6.159 8.539 -4.935 1.00 95.25 93 GLU A N 1
ATOM 701 C CA . GLU A 1 93 ? -6.567 9.770 -5.609 1.00 95.25 93 GLU A CA 1
ATOM 702 C C . GLU A 1 93 ? -5.567 10.138 -6.706 1.00 95.25 93 GLU A C 1
ATOM 704 O O . GLU A 1 93 ? -4.354 10.070 -6.511 1.00 95.25 93 GLU A O 1
ATOM 709 N N . LYS A 1 94 ? -6.087 10.574 -7.857 1.00 94.12 94 LYS A N 1
ATOM 710 C CA . LYS A 1 94 ? -5.303 11.141 -8.957 1.00 94.12 94 LYS A CA 1
ATOM 711 C C . LYS A 1 94 ? -5.798 12.545 -9.248 1.00 94.12 94 LYS A C 1
ATOM 713 O O . LYS A 1 94 ? -6.955 12.734 -9.624 1.00 94.12 94 LYS A O 1
ATOM 718 N N . ASN A 1 95 ? -4.922 13.525 -9.081 1.00 95.06 95 ASN A N 1
ATOM 719 C CA . ASN A 1 95 ? -5.223 14.905 -9.427 1.00 95.06 95 ASN A CA 1
ATOM 720 C C . ASN A 1 95 ? -5.264 15.046 -10.959 1.00 95.06 95 ASN A C 1
ATOM 722 O O . ASN A 1 95 ? -4.342 14.618 -11.652 1.00 95.06 95 ASN A O 1
ATOM 726 N N . GLN A 1 96 ? -6.342 15.617 -11.497 1.00 93.62 96 GLN A N 1
ATOM 727 C CA . GLN A 1 96 ? -6.539 15.713 -12.948 1.00 93.62 96 GLN A CA 1
ATOM 728 C C . GLN A 1 96 ? -5.655 16.781 -13.611 1.00 93.62 96 GLN A C 1
ATOM 730 O O . GLN A 1 96 ? -5.281 16.615 -14.771 1.00 93.62 96 GLN A O 1
ATOM 735 N N . ASP A 1 97 ? -5.278 17.828 -12.878 1.00 94.69 97 ASP A N 1
ATOM 736 C CA . ASP A 1 97 ? -4.549 18.982 -13.408 1.00 94.69 97 ASP A CA 1
ATOM 737 C C . ASP A 1 97 ? -3.057 18.679 -13.578 1.00 94.69 97 ASP A C 1
ATOM 739 O O . ASP A 1 97 ? -2.464 18.957 -14.619 1.00 94.69 97 ASP A O 1
ATOM 743 N N . ASN A 1 98 ? -2.440 18.083 -12.554 1.00 94.06 98 ASN A N 1
ATOM 744 C CA . ASN A 1 98 ? -0.997 17.821 -12.520 1.00 94.06 98 ASN A CA 1
ATOM 745 C C . ASN A 1 98 ? -0.643 16.325 -12.600 1.00 94.06 98 ASN A C 1
ATOM 747 O O . ASN A 1 98 ? 0.538 15.978 -12.607 1.00 94.06 98 ASN A O 1
ATOM 751 N N . ARG A 1 99 ? -1.654 15.445 -12.663 1.00 90.88 99 ARG A N 1
ATOM 752 C CA . ARG A 1 99 ? -1.525 13.979 -12.735 1.00 90.88 99 ARG A CA 1
ATOM 753 C C . ARG A 1 99 ? -0.825 13.338 -11.538 1.00 90.88 99 ARG A C 1
ATOM 755 O O . ARG A 1 99 ? -0.483 12.161 -11.623 1.00 90.88 99 ARG A O 1
ATOM 762 N N . THR A 1 100 ? -0.627 14.060 -10.434 1.00 94.12 100 THR A N 1
ATOM 763 C CA . THR A 1 100 ? -0.033 13.481 -9.226 1.00 94.12 100 THR A CA 1
ATOM 764 C C . THR A 1 100 ? -0.999 12.498 -8.594 1.00 94.12 100 THR A C 1
ATOM 766 O O . THR A 1 100 ? -2.198 12.769 -8.493 1.00 94.12 100 THR A O 1
ATOM 769 N N . GLU A 1 101 ? -0.459 11.378 -8.143 1.00 94.06 101 GLU A N 1
ATOM 770 C CA . GLU A 1 101 ? -1.215 10.292 -7.537 1.00 94.06 101 GLU A CA 1
ATOM 771 C C . GLU A 1 101 ? -0.812 10.144 -6.073 1.00 94.06 101 GLU A C 1
ATOM 773 O O . GLU A 1 101 ? 0.352 10.331 -5.716 1.00 94.06 101 GLU A O 1
ATOM 778 N N . GLY A 1 102 ? -1.784 9.812 -5.234 1.00 94.38 102 GLY A N 1
ATOM 779 C CA . GLY A 1 102 ? -1.596 9.586 -3.810 1.00 94.38 102 GLY A CA 1
ATOM 780 C C . GLY A 1 102 ? -2.448 8.424 -3.331 1.00 94.38 102 GLY A C 1
ATOM 781 O O . GLY A 1 102 ? -3.477 8.097 -3.927 1.00 94.38 102 GLY A O 1
ATOM 782 N N . LEU A 1 103 ? -2.007 7.796 -2.247 1.00 95.25 103 LEU A N 1
ATOM 783 C CA . LEU A 1 103 ? -2.778 6.787 -1.544 1.00 95.25 103 LEU A CA 1
ATOM 784 C C . LEU A 1 103 ? -2.610 7.007 -0.048 1.00 95.25 103 LEU A C 1
ATOM 786 O O . LEU A 1 103 ? -1.504 6.903 0.472 1.00 95.25 103 LEU A O 1
ATOM 790 N N . ASP A 1 104 ? -3.726 7.276 0.619 1.00 95.38 104 ASP A N 1
ATOM 791 C CA . ASP A 1 104 ? -3.773 7.527 2.056 1.00 95.38 104 ASP A CA 1
ATOM 792 C C . ASP A 1 104 ? -4.739 6.569 2.744 1.00 95.38 104 ASP A C 1
ATOM 794 O O . ASP A 1 104 ? -5.786 6.208 2.198 1.00 95.38 104 ASP A O 1
ATOM 798 N N . LEU A 1 105 ? -4.457 6.252 4.005 1.00 96.25 105 LEU A N 1
ATOM 799 C CA . LEU A 1 105 ? -5.447 5.649 4.885 1.00 96.25 105 LEU A CA 1
ATOM 800 C C . LEU A 1 105 ? -6.456 6.703 5.352 1.00 96.25 105 LEU A C 1
ATOM 802 O O . LEU A 1 105 ? -6.084 7.777 5.829 1.00 96.25 105 LEU A O 1
ATOM 806 N N . LYS A 1 106 ? -7.748 6.394 5.231 1.00 95.31 106 LYS A N 1
ATOM 807 C CA . LYS A 1 106 ? -8.851 7.249 5.686 1.00 95.31 106 LYS A CA 1
ATOM 808 C C . LYS A 1 106 ? -9.848 6.438 6.504 1.00 95.31 106 LYS A C 1
ATOM 810 O O . LYS A 1 106 ? -10.090 5.266 6.227 1.00 95.31 106 LYS A O 1
ATOM 815 N N . VAL A 1 107 ? -10.466 7.097 7.479 1.00 94.25 107 VAL A N 1
ATOM 816 C CA . VAL A 1 107 ? -11.598 6.557 8.238 1.00 94.25 107 VAL A CA 1
ATOM 817 C C . VAL A 1 107 ? -12.889 7.088 7.618 1.00 94.25 107 VAL A C 1
ATOM 819 O O . VAL A 1 107 ? -13.115 8.298 7.597 1.00 94.25 107 VAL A O 1
ATOM 822 N N . ILE A 1 108 ? -13.739 6.192 7.122 1.00 92.38 108 ILE A N 1
ATOM 823 C CA . ILE A 1 108 ? -15.103 6.490 6.676 1.00 92.38 108 ILE A CA 1
ATOM 824 C C . ILE A 1 108 ? -16.061 6.107 7.801 1.00 92.38 108 ILE A C 1
ATOM 826 O O . I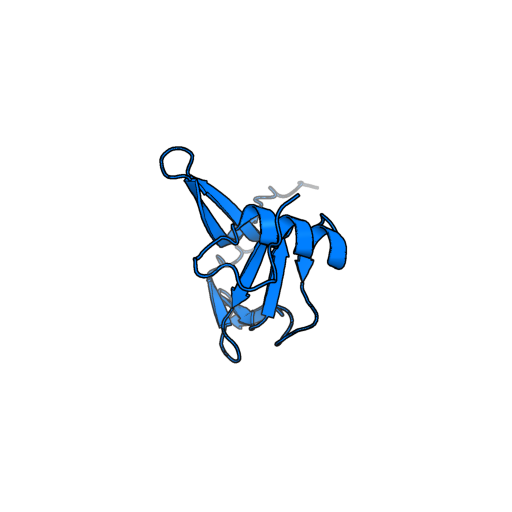LE A 1 108 ? -16.012 4.995 8.323 1.00 92.38 108 ILE A O 1
ATOM 830 N N . GLN A 1 109 ? -16.930 7.039 8.181 1.00 85.69 109 GLN A N 1
ATOM 831 C CA . GLN A 1 109 ? -17.865 6.857 9.288 1.00 85.69 109 GLN A CA 1
ATOM 832 C C . GLN A 1 109 ? -19.246 6.486 8.754 1.00 85.69 109 GLN A C 1
ATOM 834 O O . GLN A 1 109 ? -19.915 7.326 8.149 1.00 85.69 109 GLN A O 1
ATOM 839 N N . GLU A 1 110 ? -19.716 5.268 9.020 1.00 69.38 110 GLU A N 1
ATOM 840 C CA . GLU A 1 110 ? -21.074 4.865 8.645 1.00 69.38 110 GLU A CA 1
ATOM 841 C C . GLU A 1 110 ? -22.056 5.199 9.776 1.00 69.38 110 GLU A C 1
ATOM 843 O O . GLU A 1 110 ? -21.993 4.663 10.887 1.00 69.38 110 GLU A O 1
ATOM 848 N N . HIS A 1 111 ? -23.018 6.081 9.498 1.00 60.06 111 HIS A N 1
ATOM 849 C CA . HIS A 1 111 ? -24.093 6.408 10.435 1.00 60.06 111 HIS A CA 1
ATOM 850 C C . HIS A 1 111 ? -25.289 5.480 10.200 1.00 60.06 111 HIS A C 1
ATOM 852 O O . HIS A 1 111 ? -26.208 5.810 9.449 1.00 60.06 111 HIS A O 1
ATOM 858 N N . ARG A 1 112 ? -25.344 4.327 10.877 1.00 54.91 112 ARG A N 1
ATOM 859 C CA . ARG A 1 112 ? -26.608 3.578 10.969 1.00 54.91 112 ARG A CA 1
ATOM 860 C C . ARG A 1 112 ? -27.490 4.194 12.055 1.00 54.91 112 ARG A C 1
ATOM 862 O O . ARG A 1 112 ? -27.201 4.077 13.243 1.00 54.91 112 ARG A O 1
ATOM 869 N N . ARG A 1 113 ? -28.596 4.836 11.653 1.00 47.53 113 ARG A N 1
ATOM 870 C CA . ARG A 1 113 ? -29.717 5.106 12.570 1.00 47.53 113 ARG A CA 1
ATOM 871 C C . ARG A 1 113 ? -30.248 3.766 13.078 1.00 47.53 113 ARG A C 1
ATOM 873 O O . ARG A 1 113 ? -30.461 2.855 12.280 1.00 47.53 113 ARG A O 1
ATOM 880 N N . ASN A 1 114 ? -30.457 3.664 14.390 1.00 50.34 114 ASN A N 1
ATOM 881 C CA . ASN A 1 114 ? -31.117 2.527 15.025 1.00 50.34 114 ASN A CA 1
ATOM 882 C C . ASN A 1 114 ? -32.396 2.167 14.250 1.00 50.34 114 ASN A C 1
ATOM 884 O O . ASN A 1 114 ? -33.323 2.976 14.183 1.00 50.34 114 ASN A O 1
ATOM 888 N N . GLN A 1 115 ? -32.457 0.954 13.690 1.00 47.03 115 GLN A N 1
ATOM 889 C CA . GLN A 1 115 ? -33.748 0.336 13.413 1.00 47.03 115 GLN A CA 1
ATOM 890 C C . GLN A 1 115 ? -34.440 0.186 14.765 1.00 47.03 115 GLN A C 1
ATOM 892 O O . GLN A 1 115 ? -33.933 -0.455 15.682 1.00 47.03 115 GLN A O 1
ATOM 897 N N . THR A 1 116 ? -35.538 0.912 14.915 1.00 51.09 116 THR A N 1
ATOM 898 C CA . THR A 1 116 ? -36.418 0.810 16.066 1.00 51.09 116 THR A CA 1
ATOM 899 C C . THR A 1 116 ? -37.253 -0.456 15.900 1.00 51.09 116 THR A C 1
ATOM 901 O O . THR A 1 116 ? -37.845 -0.635 14.836 1.00 51.09 116 THR A O 1
ATOM 904 N N . ARG A 1 117 ? -37.360 -1.208 17.003 1.00 40.75 117 ARG A N 1
ATOM 905 C CA . ARG A 1 117 ? -38.161 -2.418 17.273 1.00 40.75 117 ARG A CA 1
ATOM 906 C C . ARG A 1 117 ? -37.427 -3.740 17.108 1.00 40.75 117 ARG A C 1
ATOM 908 O O . ARG A 1 117 ? -37.246 -4.197 15.965 1.00 40.75 117 ARG A O 1
#

Radius of gyration: 19.07 Å; chains: 1; bounding box: 60×30×53 Å

Foldseek 3Di:
DDDQPDDPVDPDHDLVNQLVVQCVVPNQAKDWDPDAPSQDWDCPDQFKIWGGWTWIQHRSDIDTDDHPDTDIDTHDHDDPPDDWDKDWDFDWDADPPPRDIDTDTDIHTDDDDDPDD

pLDDT: mean 91.0, std 11.74, range [40.75, 98.38]

Organism: NCBI:txid39486